Protein AF-A0A9R0IYT3-F1 (afdb_monomer_lite)

Secondary structure (DSSP, 8-state):
-HHHH-TTSHHHHHHHHHHHHHHHHHHHHHHHTTT----------------TTTSHHHHHHHHHSTTGGG--HHHHHHHHHHHHHHHHHHHHHHHHHHHHHHS---

Foldseek 3Di:
DLVVVDDPAPLSVLVVVVVVVVVVVVVCVVVPVPDDDDDDDDDDDDDDDDDPDPCPVLVVLLVVRRNSVPDDSVSSVVSSVVVVVVVVVVVVVVVVVVVVVPPDDD

Structure (mmCIF, N/CA/C/O backbone):
data_AF-A0A9R0IYT3-F1
#
_entry.id   AF-A0A9R0IYT3-F1
#
loop_
_atom_site.group_PDB
_atom_site.id
_atom_site.type_symbol
_atom_site.label_atom_id
_atom_site.label_alt_id
_atom_site.label_comp_id
_atom_site.label_asym_id
_atom_site.label_entity_id
_atom_site.label_seq_id
_atom_site.pdbx_PDB_ins_code
_atom_site.Cartn_x
_atom_site.Cartn_y
_atom_site.Cartn_z
_atom_site.occupancy
_atom_site.B_iso_or_equiv
_atom_site.auth_seq_id
_atom_site.auth_comp_id
_atom_site.auth_asym_id
_atom_site.auth_atom_id
_atom_site.pdbx_PDB_model_num
ATOM 1 N N . MET A 1 1 ? -7.629 -3.297 5.229 1.00 92.50 1 MET A N 1
ATOM 2 C CA . MET A 1 1 ? -7.114 -2.543 4.064 1.00 92.50 1 MET A CA 1
ATOM 3 C C . MET A 1 1 ? -6.837 -3.446 2.861 1.00 92.50 1 MET A C 1
ATOM 5 O O . MET A 1 1 ? -7.687 -3.488 1.990 1.00 92.50 1 MET A O 1
ATOM 9 N N . ALA A 1 2 ? -5.741 -4.220 2.820 1.00 93.81 2 ALA A N 1
ATOM 10 C CA . ALA A 1 2 ? -5.391 -5.062 1.658 1.00 93.81 2 ALA A CA 1
ATOM 11 C C . ALA A 1 2 ? -6.521 -6.022 1.223 1.00 93.81 2 ALA A C 1
ATOM 13 O O . ALA A 1 2 ? -6.947 -5.997 0.074 1.00 93.81 2 ALA A O 1
ATOM 14 N N . ALA A 1 3 ? -7.096 -6.786 2.161 1.00 93.69 3 ALA A N 1
ATOM 15 C CA . ALA A 1 3 ? -8.220 -7.682 1.860 1.00 93.69 3 ALA A CA 1
ATOM 16 C C . ALA A 1 3 ? -9.432 -6.958 1.234 1.00 93.69 3 ALA A C 1
ATOM 18 O O . ALA A 1 3 ? -10.024 -7.480 0.299 1.00 93.69 3 ALA A O 1
ATOM 19 N N . ALA A 1 4 ? -9.751 -5.743 1.698 1.00 94.38 4 ALA A N 1
ATOM 20 C CA . ALA A 1 4 ? -10.882 -4.951 1.204 1.00 94.38 4 ALA A CA 1
ATOM 21 C C . ALA A 1 4 ? -10.640 -4.358 -0.196 1.00 94.38 4 ALA A C 1
ATOM 23 O O . ALA A 1 4 ? -11.570 -4.190 -0.970 1.00 94.38 4 ALA A O 1
ATOM 24 N N . VAL A 1 5 ? -9.383 -4.058 -0.533 1.00 92.44 5 VAL A N 1
ATOM 25 C CA . VAL A 1 5 ? -8.982 -3.549 -1.857 1.00 92.44 5 VAL A CA 1
ATOM 26 C C . VAL A 1 5 ? -8.979 -4.660 -2.919 1.00 92.44 5 VAL A C 1
ATOM 28 O O . VAL A 1 5 ? -9.050 -4.392 -4.118 1.00 92.44 5 VAL A O 1
ATOM 31 N N . GLY A 1 6 ? -8.919 -5.919 -2.484 1.00 87.94 6 GLY A N 1
ATOM 32 C CA . GLY A 1 6 ? -9.012 -7.080 -3.357 1.00 87.94 6 GLY A CA 1
ATOM 33 C C . GLY A 1 6 ? -7.717 -7.401 -4.116 1.00 87.94 6 GLY A C 1
ATOM 34 O O . GLY A 1 6 ? -6.683 -6.746 -3.937 1.00 87.94 6 GLY A O 1
ATOM 35 N N . PRO A 1 7 ? -7.745 -8.450 -4.959 1.00 87.75 7 PRO A N 1
ATOM 36 C CA . PRO A 1 7 ? -6.553 -9.016 -5.587 1.00 87.75 7 PRO A CA 1
ATOM 37 C C . PRO A 1 7 ? -6.033 -8.198 -6.771 1.00 87.75 7 PRO A C 1
ATOM 39 O O . PRO A 1 7 ? -4.959 -8.511 -7.274 1.00 87.75 7 PRO A O 1
ATOM 42 N N . ARG A 1 8 ? -6.759 -7.172 -7.234 1.00 92.38 8 ARG A N 1
ATOM 43 C CA . ARG A 1 8 ? -6.370 -6.372 -8.409 1.00 92.38 8 ARG A CA 1
ATOM 44 C C . ARG A 1 8 ? -5.124 -5.522 -8.160 1.00 92.38 8 ARG A C 1
ATOM 46 O O . ARG A 1 8 ? -4.371 -5.290 -9.096 1.00 92.38 8 ARG A O 1
ATOM 53 N N . ARG A 1 9 ? -4.873 -5.124 -6.910 1.00 95.88 9 ARG A N 1
ATOM 54 C CA . ARG A 1 9 ? -3.690 -4.338 -6.529 1.00 95.88 9 ARG A CA 1
ATOM 55 C C . ARG A 1 9 ? -2.505 -5.235 -6.207 1.00 95.88 9 ARG A C 1
ATOM 57 O O . ARG A 1 9 ? -2.613 -6.147 -5.380 1.00 95.88 9 ARG A O 1
ATOM 64 N N . ALA A 1 10 ? -1.370 -4.966 -6.839 1.00 96.00 10 ALA A N 1
ATOM 65 C CA . ALA A 1 10 ? -0.139 -5.715 -6.630 1.00 96.00 10 ALA A CA 1
ATOM 66 C C . ALA A 1 10 ? 0.354 -5.586 -5.183 1.00 96.00 10 ALA A C 1
ATOM 68 O O . ALA A 1 10 ? 0.653 -6.608 -4.555 1.00 96.00 10 ALA A O 1
ATOM 69 N N . TRP A 1 11 ? 0.310 -4.377 -4.609 1.00 97.12 11 TRP A N 1
ATOM 70 C CA . TRP A 1 11 ? 0.696 -4.168 -3.212 1.00 97.12 11 TRP A CA 1
ATOM 71 C C . TRP A 1 11 ? -0.211 -4.939 -2.245 1.00 97.12 11 TRP A C 1
ATOM 73 O O . TRP A 1 11 ? 0.254 -5.501 -1.251 1.00 97.12 11 TRP A O 1
ATOM 83 N N . SER A 1 12 ? -1.507 -5.050 -2.559 1.00 97.12 12 SER A N 1
ATOM 84 C CA . SER A 1 12 ? -2.463 -5.811 -1.748 1.00 97.12 12 SER A CA 1
ATOM 85 C C . SER A 1 12 ? -2.109 -7.299 -1.734 1.00 97.12 12 SER A C 1
ATOM 87 O O . SER A 1 12 ? -2.022 -7.918 -0.666 1.00 97.12 12 SER A O 1
ATOM 89 N N . ARG A 1 13 ? -1.818 -7.873 -2.911 1.00 95.75 13 ARG A N 1
ATOM 90 C CA . ARG A 1 13 ? -1.363 -9.266 -3.031 1.00 95.75 13 ARG A CA 1
ATOM 91 C C . ARG A 1 13 ? -0.073 -9.499 -2.252 1.00 95.75 13 ARG A C 1
ATOM 93 O O . ARG A 1 13 ? 0.018 -10.509 -1.553 1.00 95.75 13 ARG A O 1
ATOM 100 N N . ALA A 1 14 ? 0.886 -8.576 -2.330 1.00 95.94 14 ALA A N 1
ATOM 101 C CA . ALA A 1 14 ? 2.149 -8.666 -1.603 1.00 95.94 14 ALA A CA 1
ATOM 102 C C . ALA A 1 14 ? 1.929 -8.692 -0.079 1.00 95.94 14 ALA A C 1
ATOM 104 O O . ALA A 1 14 ? 2.428 -9.593 0.602 1.00 95.94 14 ALA A O 1
ATOM 105 N N . VAL A 1 15 ? 1.102 -7.784 0.457 1.00 94.88 15 VAL A N 1
ATOM 106 C CA . VAL A 1 15 ? 0.734 -7.758 1.886 1.00 94.88 15 VAL A CA 1
ATOM 107 C C . VAL A 1 15 ? 0.061 -9.063 2.312 1.00 94.88 15 VAL A C 1
ATOM 109 O O . VAL A 1 15 ? 0.462 -9.680 3.302 1.00 94.88 15 VAL A O 1
ATOM 112 N N . LEU A 1 16 ? -0.944 -9.525 1.562 1.00 95.00 16 LEU A N 1
ATOM 113 C CA . LEU A 1 16 ? -1.664 -10.761 1.881 1.00 95.00 16 LEU A CA 1
ATOM 114 C C . LEU A 1 16 ? -0.760 -11.994 1.783 1.00 95.00 16 LEU A C 1
ATOM 116 O O . LEU A 1 16 ? -0.858 -12.894 2.617 1.00 95.00 16 LEU A O 1
ATOM 120 N N . SER A 1 17 ? 0.143 -12.033 0.801 1.00 91.81 17 SER A N 1
ATOM 121 C CA . SER A 1 17 ? 1.146 -13.089 0.668 1.00 91.81 17 SER A CA 1
ATOM 122 C C . SER A 1 17 ? 2.051 -13.138 1.894 1.00 91.81 17 SER A C 1
ATOM 124 O O . SER A 1 17 ? 2.177 -14.196 2.510 1.00 91.81 17 SER A O 1
ATOM 126 N N . LYS A 1 18 ? 2.578 -11.987 2.335 1.00 90.38 18 LYS A N 1
ATOM 127 C CA . LYS A 1 18 ? 3.396 -11.887 3.550 1.00 90.38 18 LYS A CA 1
ATOM 128 C C . LYS A 1 18 ? 2.642 -12.402 4.776 1.00 90.38 18 LYS A C 1
ATOM 130 O O . LYS A 1 18 ? 3.170 -13.239 5.498 1.00 90.38 18 LYS A O 1
ATOM 135 N N . ILE A 1 19 ? 1.384 -11.997 4.971 1.00 90.25 19 ILE A N 1
ATOM 136 C CA . ILE A 1 19 ? 0.554 -12.474 6.092 1.00 90.25 19 ILE A CA 1
ATOM 137 C C . ILE A 1 19 ? 0.346 -13.994 6.027 1.00 90.25 19 ILE A C 1
ATOM 139 O O . ILE A 1 19 ? 0.485 -14.674 7.046 1.00 90.25 19 ILE A O 1
ATOM 143 N N . ARG A 1 20 ? 0.029 -14.546 4.848 1.00 90.25 20 ARG A N 1
ATOM 144 C CA . ARG A 1 20 ? -0.155 -15.995 4.656 1.00 90.25 20 ARG A CA 1
ATOM 145 C C . ARG A 1 20 ? 1.132 -16.771 4.918 1.00 90.25 20 ARG A C 1
ATOM 147 O O . ARG A 1 20 ? 1.094 -17.772 5.627 1.00 90.25 20 ARG A O 1
ATOM 154 N N . LEU A 1 21 ? 2.264 -16.297 4.403 1.00 85.69 21 LEU A N 1
ATOM 155 C CA . LEU A 1 21 ? 3.576 -16.901 4.631 1.00 85.69 21 LEU A CA 1
ATOM 156 C C . LEU A 1 21 ? 3.966 -16.842 6.109 1.00 85.69 21 LEU A C 1
ATOM 158 O O . LEU A 1 21 ? 4.398 -17.849 6.659 1.00 85.69 21 LEU A O 1
ATOM 162 N N . SER A 1 22 ? 3.743 -15.716 6.788 1.00 82.19 22 SER A N 1
ATOM 163 C CA . SER A 1 22 ? 3.976 -15.600 8.230 1.00 82.19 22 SER A CA 1
ATOM 164 C C . SER A 1 22 ? 3.081 -16.541 9.039 1.00 82.19 22 SER A C 1
ATOM 166 O O . SER A 1 22 ? 3.545 -17.139 10.004 1.00 82.19 22 SER A O 1
ATOM 168 N N . ARG A 1 23 ? 1.812 -16.728 8.647 1.00 78.69 23 ARG A N 1
ATOM 169 C CA . ARG A 1 23 ? 0.911 -17.708 9.281 1.00 78.69 23 ARG A CA 1
ATOM 170 C C . ARG A 1 23 ? 1.383 -19.145 9.059 1.00 78.69 23 ARG A C 1
ATOM 172 O O . ARG A 1 23 ? 1.416 -19.909 10.016 1.00 78.69 23 ARG A O 1
ATOM 179 N N . ARG A 1 24 ? 1.798 -19.493 7.836 1.00 75.69 24 ARG A N 1
ATOM 180 C CA . ARG A 1 24 ? 2.365 -20.815 7.522 1.00 75.69 24 ARG A CA 1
ATOM 181 C C . ARG A 1 24 ? 3.642 -21.077 8.310 1.00 75.69 24 ARG A C 1
ATOM 183 O O . ARG A 1 24 ? 3.745 -22.127 8.921 1.00 75.69 24 ARG A O 1
ATOM 190 N N . ARG A 1 25 ? 4.555 -20.103 8.390 1.00 65.81 25 ARG A N 1
ATOM 191 C CA . ARG A 1 25 ? 5.758 -20.205 9.228 1.00 65.81 25 ARG A CA 1
ATOM 192 C C . ARG A 1 25 ? 5.413 -20.380 10.704 1.00 65.81 25 ARG A C 1
ATOM 194 O O . ARG A 1 25 ? 6.025 -21.208 11.345 1.00 65.81 25 ARG A O 1
ATOM 201 N N . ARG A 1 26 ? 4.391 -19.709 11.246 1.00 59.50 26 ARG A N 1
ATOM 202 C CA . ARG A 1 26 ? 3.925 -19.984 12.623 1.00 59.50 26 ARG A CA 1
ATOM 203 C C . ARG A 1 26 ? 3.344 -21.394 12.797 1.00 59.50 26 ARG A C 1
ATOM 205 O O . ARG A 1 26 ? 3.526 -21.989 13.852 1.00 59.50 26 ARG A O 1
ATOM 212 N N . GLY A 1 27 ? 2.681 -21.935 11.774 1.00 56.88 27 GLY A N 1
ATOM 213 C CA . GLY A 1 27 ? 2.233 -23.333 11.755 1.00 56.88 27 GLY A CA 1
ATOM 214 C C . GLY A 1 27 ? 3.385 -24.339 11.651 1.00 56.88 27 GLY A C 1
ATOM 215 O O . GLY A 1 27 ? 3.314 -25.406 12.250 1.00 56.88 27 GLY A O 1
ATOM 216 N N . LEU A 1 28 ? 4.460 -23.977 10.945 1.00 54.88 28 LEU A N 1
ATOM 217 C CA . LEU A 1 28 ? 5.668 -24.786 10.784 1.00 54.88 28 LEU A CA 1
ATOM 218 C C . LEU A 1 28 ? 6.615 -24.686 11.987 1.00 54.88 28 LEU A C 1
ATOM 220 O O . LEU A 1 28 ? 7.161 -25.702 12.377 1.00 54.88 28 LEU A O 1
ATOM 224 N N . VAL A 1 29 ? 6.718 -23.544 12.677 1.00 52.09 29 VAL A N 1
ATOM 225 C CA . VAL A 1 29 ? 7.509 -23.400 13.920 1.00 52.09 29 VAL A CA 1
ATOM 226 C C . VAL A 1 29 ? 6.973 -24.305 15.040 1.00 52.09 29 VAL A C 1
ATOM 228 O O . VAL A 1 29 ? 7.754 -24.790 15.849 1.00 52.09 29 VAL A O 1
ATOM 231 N N . ARG A 1 30 ? 5.671 -24.642 15.047 1.00 47.69 30 ARG A N 1
ATOM 232 C CA . ARG A 1 30 ? 5.123 -25.694 15.932 1.00 47.69 30 ARG A CA 1
ATOM 233 C C . ARG A 1 30 ? 5.597 -27.117 15.582 1.00 47.69 30 ARG A C 1
ATOM 235 O O . ARG A 1 30 ? 5.432 -28.010 16.402 1.00 47.69 30 ARG A O 1
ATOM 242 N N . ARG A 1 31 ? 6.170 -27.340 14.395 1.00 45.25 31 ARG A N 1
ATOM 243 C CA . ARG A 1 31 ? 6.655 -28.642 13.892 1.00 45.25 31 ARG A CA 1
ATOM 244 C C . ARG A 1 31 ? 8.174 -28.681 13.640 1.00 45.25 31 ARG A C 1
ATOM 246 O O . ARG A 1 31 ? 8.737 -29.760 13.528 1.00 45.25 31 ARG A O 1
ATOM 253 N N . GLU A 1 32 ? 8.837 -27.527 13.566 1.00 45.97 32 GLU A N 1
ATOM 254 C CA . GLU A 1 32 ? 10.231 -27.366 13.117 1.00 45.97 32 GLU A CA 1
ATOM 255 C C . GLU A 1 32 ? 11.256 -27.189 14.249 1.00 45.97 32 GLU A C 1
ATOM 257 O O . GLU A 1 32 ? 12.445 -27.093 13.952 1.00 45.97 32 GLU A O 1
ATOM 262 N N . ILE A 1 33 ? 10.857 -27.231 15.531 1.00 50.38 33 ILE A N 1
ATOM 263 C CA . ILE A 1 33 ? 11.827 -27.297 16.650 1.00 50.38 33 ILE A CA 1
ATOM 264 C C . ILE A 1 33 ? 12.714 -28.562 16.555 1.00 50.38 33 ILE A C 1
ATOM 266 O O . ILE A 1 33 ? 13.775 -28.617 17.165 1.00 50.38 33 ILE A O 1
ATOM 270 N N . VAL A 1 34 ? 12.351 -29.550 15.726 1.00 51.19 34 VAL A N 1
ATOM 271 C CA . VAL A 1 34 ? 13.058 -30.836 15.647 1.00 51.19 34 VAL A CA 1
ATOM 272 C C . VAL A 1 34 ? 14.111 -30.940 14.519 1.00 51.19 34 VAL A C 1
ATOM 274 O O . VAL A 1 34 ? 14.964 -31.811 14.634 1.00 51.19 34 VAL A O 1
ATOM 277 N N . ILE A 1 35 ? 14.134 -30.124 13.438 1.00 52.03 35 ILE A N 1
ATOM 278 C CA . ILE A 1 35 ? 14.884 -30.556 12.215 1.00 52.03 35 ILE A CA 1
ATOM 279 C C . ILE A 1 35 ? 15.886 -29.581 11.547 1.00 52.03 35 ILE A C 1
ATOM 281 O O . ILE A 1 35 ? 16.809 -30.071 10.905 1.00 52.03 35 ILE A O 1
ATOM 285 N N . ALA A 1 36 ? 15.835 -28.249 11.664 1.00 44.97 36 ALA A N 1
ATOM 286 C CA . ALA A 1 36 ? 16.610 -27.403 10.725 1.00 44.97 36 ALA A CA 1
ATOM 287 C C . ALA A 1 36 ? 17.609 -26.418 11.358 1.00 44.97 36 ALA A C 1
ATOM 289 O O . ALA A 1 36 ? 17.625 -25.230 11.038 1.00 44.97 36 ALA A O 1
ATOM 290 N N . SER A 1 37 ? 18.532 -26.927 12.180 1.00 46.75 37 SER A N 1
ATOM 291 C CA . SER A 1 37 ? 19.895 -26.380 12.128 1.00 46.75 37 SER A CA 1
ATOM 292 C C . SER A 1 37 ? 20.531 -26.861 10.816 1.00 46.75 37 SER A C 1
ATOM 294 O O . SER A 1 37 ? 20.320 -28.005 10.426 1.00 46.75 37 SER A O 1
ATOM 296 N N . ARG A 1 38 ? 21.324 -26.010 10.154 1.00 51.12 38 ARG A N 1
ATOM 297 C CA . ARG A 1 38 ? 22.018 -26.230 8.861 1.00 51.12 38 ARG A CA 1
ATOM 298 C C . ARG A 1 38 ? 21.222 -25.807 7.620 1.00 51.12 38 ARG A C 1
ATOM 300 O O . ARG A 1 38 ? 20.534 -26.602 6.992 1.00 51.12 38 ARG A O 1
ATOM 307 N N . ARG A 1 39 ? 21.453 -24.557 7.200 1.00 43.00 39 ARG A N 1
ATOM 308 C CA . ARG A 1 39 ? 22.038 -24.198 5.884 1.00 43.00 39 ARG A CA 1
ATOM 309 C C . ARG A 1 39 ? 22.172 -22.671 5.776 1.00 43.00 39 ARG A C 1
ATOM 311 O O . ARG A 1 39 ? 21.283 -21.968 5.309 1.00 43.00 39 ARG A O 1
ATOM 318 N N . LYS A 1 40 ? 23.326 -22.165 6.227 1.00 43.78 40 LYS A N 1
ATOM 319 C CA . LYS A 1 40 ? 23.957 -20.958 5.666 1.00 43.78 40 LYS A CA 1
ATOM 320 C C . LYS A 1 40 ? 24.358 -21.284 4.225 1.00 43.78 40 LYS A C 1
ATOM 322 O O . LYS A 1 40 ? 24.905 -22.357 4.040 1.00 43.78 40 LYS A O 1
ATOM 327 N N . HIS A 1 41 ? 24.108 -20.380 3.275 1.00 39.09 41 HIS A N 1
ATOM 328 C CA . HIS A 1 41 ? 24.953 -20.021 2.114 1.00 39.09 41 HIS A CA 1
ATOM 329 C C . HIS A 1 41 ? 24.224 -18.885 1.358 1.00 39.09 41 HIS A C 1
ATOM 331 O O . HIS A 1 41 ? 23.071 -19.024 0.974 1.00 39.09 41 HIS A O 1
ATOM 337 N N . HIS A 1 42 ? 24.723 -17.648 1.441 1.00 38.22 42 HIS A N 1
ATOM 338 C CA . HIS A 1 42 ? 25.552 -16.985 0.418 1.00 38.22 42 HIS A CA 1
ATOM 339 C C . HIS A 1 42 ? 24.790 -16.616 -0.868 1.00 38.22 42 HIS A C 1
ATOM 341 O O . HIS A 1 42 ? 24.694 -17.411 -1.795 1.00 38.22 42 HIS A O 1
ATOM 347 N N . ARG A 1 43 ? 24.352 -15.354 -0.961 1.00 40.38 43 ARG A N 1
ATOM 348 C CA . ARG A 1 43 ? 24.318 -14.609 -2.229 1.00 40.38 43 ARG A CA 1
ATOM 349 C C . ARG A 1 43 ? 24.872 -13.208 -1.978 1.00 40.38 43 ARG A C 1
ATOM 351 O O . ARG A 1 43 ? 24.400 -12.512 -1.084 1.00 40.38 43 ARG A O 1
ATOM 358 N N . GLY A 1 44 ? 25.948 -12.895 -2.697 1.00 36.19 44 GLY A N 1
ATOM 359 C CA . GLY A 1 44 ? 26.784 -11.710 -2.527 1.00 36.19 44 GLY A CA 1
ATOM 360 C C . GLY A 1 44 ? 26.129 -10.391 -2.960 1.00 36.19 44 GLY A C 1
ATOM 361 O O . GLY A 1 44 ? 24.984 -10.378 -3.416 1.00 36.19 44 GLY A O 1
ATOM 362 N N . PRO A 1 45 ? 26.856 -9.272 -2.807 1.00 45.94 45 PRO A N 1
ATOM 363 C CA . PRO A 1 45 ? 26.339 -7.938 -3.066 1.00 45.94 45 PRO A CA 1
ATOM 364 C C . PRO A 1 45 ? 26.341 -7.658 -4.572 1.00 45.94 45 PRO A C 1
ATOM 366 O O . PRO A 1 45 ? 27.395 -7.634 -5.207 1.00 45.94 45 PRO A O 1
ATOM 369 N N . ALA A 1 46 ? 25.170 -7.405 -5.154 1.00 49.16 46 ALA A N 1
ATOM 370 C CA . ALA A 1 46 ? 25.095 -6.850 -6.499 1.00 49.16 46 ALA A CA 1
ATOM 371 C C . ALA A 1 46 ? 25.477 -5.362 -6.441 1.00 49.16 46 ALA A C 1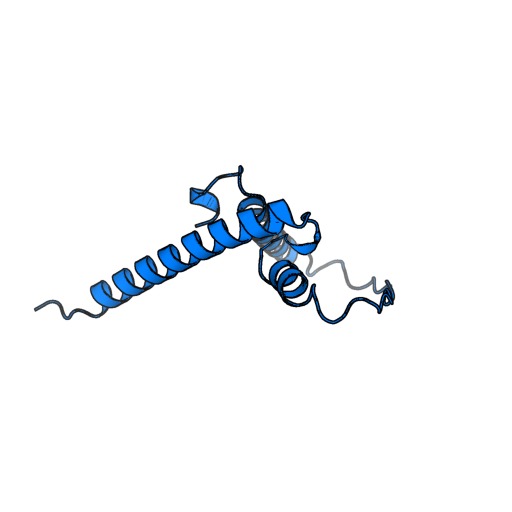
ATOM 373 O O . ALA A 1 46 ? 24.699 -4.517 -5.995 1.00 49.16 46 ALA A O 1
ATOM 374 N N . ARG A 1 47 ? 26.713 -5.063 -6.856 1.00 49.75 47 ARG A N 1
ATOM 375 C CA . ARG A 1 47 ? 27.174 -3.715 -7.202 1.00 49.75 47 ARG A CA 1
ATOM 376 C C . ARG A 1 47 ? 26.434 -3.229 -8.451 1.00 49.75 47 ARG A C 1
ATOM 378 O O . ARG A 1 47 ? 26.319 -3.963 -9.424 1.00 49.75 47 ARG A O 1
ATOM 385 N N . GLY A 1 48 ? 26.008 -1.971 -8.423 1.00 44.22 48 GLY A N 1
ATOM 386 C CA . GLY A 1 48 ? 25.425 -1.258 -9.556 1.00 44.22 48 GLY A CA 1
ATOM 387 C C . GLY A 1 48 ? 25.239 0.211 -9.198 1.00 44.22 48 GLY A C 1
ATOM 388 O O . GLY A 1 48 ? 24.134 0.660 -8.913 1.00 44.22 48 GLY A O 1
ATOM 389 N N . GLU A 1 49 ? 26.346 0.945 -9.118 1.00 52.88 49 GLU A N 1
ATOM 390 C CA . GLU A 1 49 ? 26.357 2.393 -8.939 1.00 52.88 49 GLU A CA 1
ATOM 391 C C . GLU A 1 49 ? 26.410 3.057 -10.316 1.00 52.88 49 GLU A C 1
ATOM 393 O O . GLU A 1 49 ? 27.370 2.810 -11.036 1.00 52.88 49 GLU A O 1
ATOM 398 N N . THR A 1 50 ? 25.383 3.845 -10.682 1.00 51.75 50 THR A N 1
ATOM 399 C CA . THR A 1 50 ? 25.440 5.105 -11.477 1.00 51.75 50 THR A CA 1
ATOM 400 C C . THR A 1 50 ? 24.058 5.502 -12.029 1.00 51.75 50 THR A C 1
ATOM 402 O O . THR A 1 50 ? 23.742 5.231 -13.173 1.00 51.75 50 THR A O 1
ATOM 405 N N . THR A 1 51 ? 23.212 6.173 -11.231 1.00 50.06 51 THR A N 1
ATOM 406 C CA . THR A 1 51 ? 22.308 7.277 -11.671 1.00 50.06 51 THR A CA 1
ATOM 407 C C . THR A 1 51 ? 21.758 7.997 -10.425 1.00 50.06 51 THR A C 1
ATOM 409 O O . THR A 1 51 ? 20.551 8.087 -10.177 1.00 50.06 51 THR A O 1
ATOM 412 N N . ARG A 1 52 ? 22.650 8.481 -9.553 1.00 53.62 52 ARG A N 1
ATOM 413 C CA . ARG A 1 52 ? 22.249 9.357 -8.444 1.00 53.62 52 ARG A CA 1
ATOM 414 C C . ARG A 1 52 ? 21.867 10.707 -9.059 1.00 53.62 52 ARG A C 1
ATOM 416 O O . ARG A 1 52 ? 22.704 11.291 -9.731 1.00 53.62 52 ARG A O 1
ATOM 423 N N . ARG A 1 53 ? 20.617 11.147 -8.846 1.00 52.69 53 ARG A N 1
ATOM 424 C CA . ARG A 1 53 ? 20.063 12.527 -8.940 1.00 52.69 53 ARG A CA 1
ATOM 425 C C . ARG A 1 53 ? 18.704 12.691 -9.650 1.00 52.69 53 ARG A C 1
ATOM 427 O O . ARG A 1 53 ? 18.081 13.719 -9.434 1.00 52.69 53 ARG A O 1
ATOM 434 N N . ARG A 1 54 ? 18.157 11.691 -10.363 1.00 53.72 54 ARG A N 1
ATOM 435 C CA . ARG A 1 54 ? 16.737 11.723 -10.832 1.00 53.72 54 ARG A CA 1
ATOM 436 C C . ARG A 1 54 ? 15.839 10.591 -10.318 1.00 53.72 54 ARG A C 1
ATOM 438 O O . ARG A 1 54 ? 14.626 10.746 -10.300 1.00 53.72 54 ARG A O 1
ATOM 445 N N . HIS A 1 55 ? 16.418 9.491 -9.835 1.00 54.69 55 HIS A N 1
ATOM 446 C CA . HIS A 1 55 ? 15.674 8.273 -9.475 1.00 54.69 55 HIS A CA 1
ATOM 447 C C . HIS A 1 55 ? 15.606 7.979 -7.967 1.00 54.69 55 HIS A C 1
ATOM 449 O O . HIS A 1 55 ? 15.124 6.920 -7.573 1.00 54.69 55 HIS A O 1
ATOM 455 N N . GLY A 1 56 ? 16.059 8.905 -7.112 1.00 74.56 56 GLY A N 1
ATOM 456 C CA . GLY A 1 56 ? 16.079 8.696 -5.658 1.00 74.56 56 GLY A CA 1
ATOM 457 C C . GLY A 1 56 ? 14.688 8.411 -5.086 1.00 74.56 56 GLY A C 1
ATOM 458 O O . GLY A 1 56 ? 14.494 7.398 -4.422 1.00 74.56 56 GLY A O 1
ATOM 459 N N . GLY A 1 57 ? 13.700 9.246 -5.425 1.00 86.81 57 GLY A N 1
ATOM 460 C CA . GLY A 1 57 ? 12.330 9.084 -4.927 1.00 86.81 57 GLY A CA 1
ATOM 461 C C . GLY A 1 57 ? 11.694 7.758 -5.344 1.00 86.81 57 GLY A C 1
ATOM 462 O O . GLY A 1 57 ? 11.126 7.058 -4.513 1.00 86.81 57 GLY A O 1
ATOM 463 N N . ALA A 1 58 ? 11.855 7.356 -6.606 1.00 91.12 58 ALA A N 1
ATOM 464 C CA . ALA A 1 58 ? 11.318 6.088 -7.093 1.00 91.12 58 ALA A CA 1
ATOM 465 C C . ALA A 1 58 ? 11.969 4.882 -6.404 1.00 91.12 58 ALA A C 1
ATOM 467 O O . ALA A 1 58 ? 11.276 3.936 -6.041 1.00 91.12 58 ALA A O 1
ATOM 468 N N . GLN A 1 59 ? 13.284 4.920 -6.173 1.00 92.62 59 GLN A N 1
ATOM 469 C CA . GLN A 1 59 ? 13.980 3.842 -5.473 1.00 92.62 59 GLN A CA 1
ATOM 470 C C . GLN A 1 59 ? 13.520 3.705 -4.017 1.00 92.62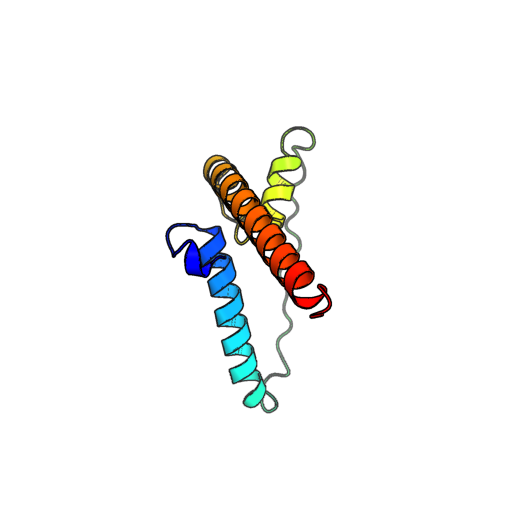 59 GLN A C 1
ATOM 472 O O . GLN A 1 59 ? 13.423 2.588 -3.511 1.00 92.62 59 GLN A O 1
ATOM 477 N N . GLU A 1 60 ? 13.201 4.815 -3.353 1.00 95.19 60 GLU A N 1
ATOM 478 C CA . GLU A 1 60 ? 12.604 4.779 -2.017 1.00 95.19 60 GLU A CA 1
ATOM 479 C C . GLU A 1 60 ? 11.173 4.234 -2.049 1.00 95.19 60 GLU A C 1
ATOM 481 O O . GLU A 1 60 ? 10.828 3.369 -1.243 1.00 95.19 60 GLU A O 1
ATOM 486 N N . LEU A 1 61 ? 10.359 4.622 -3.038 1.00 95.75 61 LEU A N 1
ATOM 487 C CA . LEU A 1 61 ? 9.015 4.062 -3.203 1.00 95.75 61 LEU A CA 1
ATOM 488 C C . LEU A 1 61 ? 9.035 2.541 -3.385 1.00 95.75 61 LEU A C 1
ATOM 490 O O . LEU A 1 61 ? 8.204 1.857 -2.794 1.00 95.75 61 LEU A O 1
ATOM 494 N N . ARG A 1 62 ? 10.011 1.988 -4.116 1.00 95.81 62 ARG A 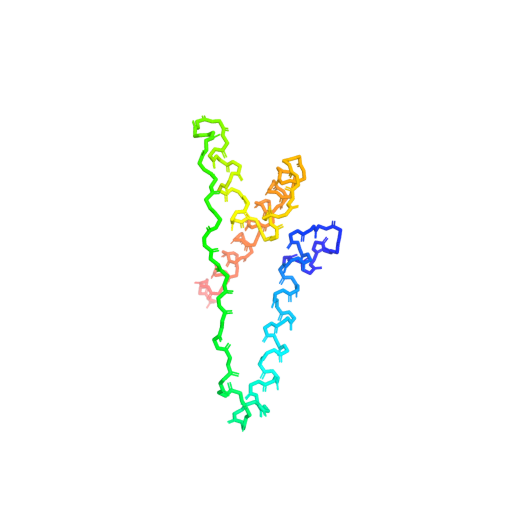N 1
ATOM 495 C CA . ARG A 1 62 ? 10.162 0.528 -4.278 1.00 95.81 62 ARG A CA 1
ATOM 496 C C . ARG A 1 62 ? 10.329 -0.211 -2.952 1.00 95.81 62 ARG A C 1
ATOM 498 O O . ARG A 1 62 ? 9.879 -1.345 -2.844 1.00 95.81 62 ARG A O 1
ATOM 505 N N . LYS A 1 63 ? 10.970 0.420 -1.964 1.00 95.62 63 LYS A N 1
ATOM 506 C CA . LYS A 1 63 ? 11.175 -0.146 -0.620 1.00 95.62 63 LYS A CA 1
ATOM 507 C C . LYS A 1 63 ? 9.942 0.017 0.272 1.00 95.62 63 LYS A C 1
ATOM 509 O O . LYS A 1 63 ? 9.725 -0.787 1.175 1.00 95.62 63 LYS A O 1
ATOM 514 N N . LEU A 1 64 ? 9.167 1.083 0.061 1.00 96.56 64 LEU A N 1
ATOM 515 C CA . LEU A 1 64 ? 8.022 1.441 0.902 1.00 96.56 64 LEU A CA 1
ATOM 516 C C . LEU A 1 64 ? 6.719 0.772 0.451 1.00 96.56 64 LEU A C 1
ATOM 518 O O . LEU A 1 64 ? 5.896 0.394 1.289 1.00 96.56 64 LEU A O 1
ATOM 522 N N . VAL A 1 65 ? 6.513 0.630 -0.860 1.00 97.00 65 VAL A N 1
ATOM 523 C CA . VAL A 1 65 ? 5.333 -0.026 -1.427 1.00 97.00 65 VAL A CA 1
ATOM 524 C C . VAL A 1 65 ? 5.519 -1.540 -1.343 1.00 97.00 65 VAL A C 1
ATOM 526 O O . VAL A 1 65 ? 6.496 -2.061 -1.875 1.00 97.00 65 VAL A O 1
ATOM 529 N N . PRO A 1 66 ? 4.593 -2.287 -0.715 1.00 97.00 66 PRO A N 1
ATOM 530 C CA . PRO A 1 66 ? 4.686 -3.740 -0.653 1.00 97.00 66 PRO A CA 1
ATOM 531 C C . PRO A 1 66 ? 4.817 -4.374 -2.047 1.00 97.00 66 PRO A C 1
ATOM 533 O O . PRO A 1 66 ? 3.927 -4.226 -2.879 1.00 97.00 66 PRO A O 1
ATOM 536 N N . GLY A 1 67 ? 5.904 -5.110 -2.293 1.00 95.75 67 GLY A N 1
ATOM 537 C CA . GLY A 1 67 ? 6.182 -5.720 -3.599 1.00 95.75 67 GLY A CA 1
ATOM 538 C C . GLY A 1 67 ? 6.632 -4.728 -4.678 1.00 95.75 67 GLY A C 1
ATOM 539 O O . GLY A 1 67 ? 6.626 -5.079 -5.857 1.00 95.75 67 GLY A O 1
ATOM 540 N N . GLY A 1 68 ? 6.982 -3.494 -4.302 1.00 96.25 68 GLY A N 1
ATOM 541 C CA . GLY A 1 68 ? 7.438 -2.442 -5.207 1.00 96.25 68 GLY A CA 1
ATOM 542 C C . GLY A 1 68 ? 8.793 -2.730 -5.854 1.00 96.25 68 GLY A C 1
ATOM 543 O O . GLY A 1 68 ? 9.113 -2.158 -6.895 1.00 96.25 68 GLY A O 1
ATOM 544 N N . GLU A 1 69 ? 9.583 -3.649 -5.297 1.00 95.06 69 GLU A N 1
ATOM 545 C CA . GLU A 1 69 ? 10.923 -3.984 -5.779 1.00 95.06 69 GLU A CA 1
ATOM 546 C C . GLU A 1 69 ? 10.919 -4.461 -7.236 1.00 95.06 69 GLU A C 1
ATOM 548 O O . GLU A 1 69 ? 11.848 -4.150 -7.978 1.00 95.06 69 GLU A O 1
ATOM 553 N N . THR A 1 70 ? 9.855 -5.147 -7.667 1.00 92.94 70 THR A N 1
ATOM 554 C CA . THR A 1 70 ? 9.739 -5.731 -9.014 1.00 92.94 70 THR A CA 1
ATOM 555 C C . THR A 1 70 ? 8.794 -4.971 -9.950 1.00 92.94 70 THR A C 1
ATOM 557 O O . THR A 1 70 ? 8.529 -5.452 -11.046 1.00 92.94 70 THR A O 1
ATOM 560 N N . MET A 1 71 ? 8.236 -3.827 -9.538 1.00 94.81 71 MET A N 1
ATOM 561 C CA . MET A 1 71 ? 7.287 -3.060 -10.366 1.00 94.81 71 MET A CA 1
ATOM 562 C C . MET A 1 71 ? 8.012 -2.215 -11.424 1.00 94.81 71 MET A C 1
ATOM 564 O O . MET A 1 71 ? 9.114 -1.731 -11.180 1.00 94.81 71 MET A O 1
ATOM 568 N N . ASP A 1 72 ? 7.428 -1.966 -12.592 1.00 95.56 72 ASP A N 1
ATOM 569 C CA . ASP A 1 72 ? 7.912 -0.874 -13.450 1.00 95.56 72 ASP A CA 1
ATOM 570 C C . ASP A 1 72 ? 7.572 0.501 -12.838 1.00 95.56 72 ASP A C 1
ATOM 572 O O . ASP A 1 72 ? 6.893 0.598 -11.816 1.00 95.56 72 ASP A O 1
ATOM 576 N N . TYR A 1 73 ? 8.098 1.578 -13.424 1.00 94.44 73 TYR A N 1
ATOM 577 C CA . TYR A 1 73 ? 7.936 2.927 -12.878 1.00 94.44 73 TYR A CA 1
ATOM 578 C C . TYR A 1 73 ? 6.471 3.396 -12.844 1.00 94.44 73 TYR A C 1
ATOM 580 O O . TYR A 1 73 ? 6.055 3.978 -11.845 1.00 94.44 73 TYR A O 1
ATOM 588 N N . GLN A 1 74 ? 5.683 3.128 -13.891 1.00 95.44 74 GLN A N 1
ATOM 589 C CA . GLN A 1 74 ? 4.289 3.581 -13.979 1.00 95.44 74 GLN A CA 1
ATOM 590 C C . GLN A 1 74 ? 3.415 2.848 -12.960 1.00 95.44 74 GLN A C 1
ATOM 592 O O . GLN A 1 74 ? 2.760 3.483 -12.134 1.00 95.44 74 GLN A O 1
ATOM 597 N N . ASN A 1 75 ? 3.502 1.517 -12.935 1.00 95.69 75 ASN A N 1
ATOM 598 C CA . ASN A 1 75 ? 2.794 0.699 -11.958 1.00 95.69 75 ASN A CA 1
ATOM 599 C C . ASN A 1 75 ? 3.213 1.040 -10.524 1.00 95.69 75 ASN A C 1
ATOM 601 O O . ASN A 1 75 ? 2.371 1.056 -9.629 1.00 95.69 75 ASN A O 1
ATOM 605 N N . LEU A 1 76 ? 4.492 1.356 -10.290 1.00 97.50 76 LEU A N 1
ATOM 606 C CA . LEU A 1 76 ? 4.960 1.787 -8.976 1.00 97.50 76 LEU A CA 1
ATOM 607 C C . LEU A 1 76 ? 4.269 3.078 -8.527 1.00 97.50 76 LEU A C 1
ATOM 609 O O . LEU A 1 76 ? 3.849 3.153 -7.373 1.00 97.50 76 LEU A O 1
ATOM 613 N N . LEU A 1 77 ? 4.137 4.080 -9.398 1.00 97.62 77 LEU A N 1
ATOM 614 C CA . LEU A 1 77 ? 3.457 5.331 -9.054 1.00 97.62 77 LEU A CA 1
ATOM 615 C C . LEU A 1 77 ? 1.961 5.110 -8.795 1.00 97.62 77 LEU A C 1
ATOM 617 O O . LEU A 1 77 ? 1.449 5.572 -7.772 1.00 97.62 77 LEU A O 1
ATOM 621 N N . ASP A 1 78 ? 1.285 4.346 -9.652 1.00 97.75 78 ASP A N 1
ATOM 622 C CA . ASP A 1 78 ? -0.144 4.045 -9.511 1.00 97.75 78 ASP A CA 1
ATOM 623 C C . ASP A 1 78 ? -0.445 3.267 -8.223 1.00 97.75 78 ASP A C 1
ATOM 625 O O . ASP A 1 78 ? -1.362 3.598 -7.458 1.00 97.75 78 ASP A O 1
ATOM 629 N N . GLU A 1 79 ? 0.358 2.239 -7.939 1.00 98.19 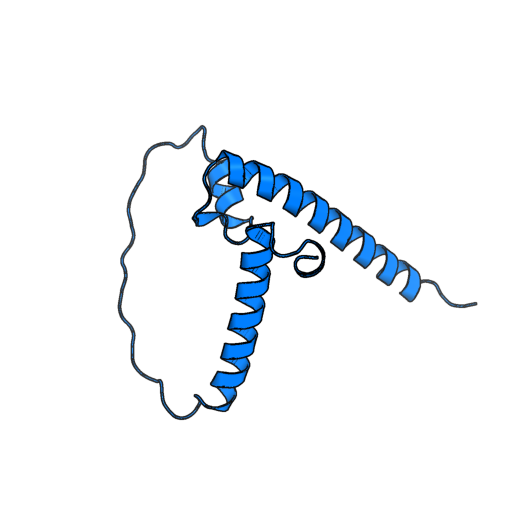79 GLU A N 1
ATOM 630 C CA . GLU A 1 79 ? 0.240 1.447 -6.719 1.00 98.19 79 GLU A CA 1
ATOM 631 C C . GLU A 1 79 ? 0.612 2.282 -5.486 1.00 98.19 79 GLU A C 1
ATOM 633 O O . GLU A 1 79 ? -0.064 2.156 -4.464 1.00 98.19 79 GLU A O 1
ATOM 638 N N . THR A 1 80 ? 1.599 3.185 -5.581 1.00 98.25 80 THR A N 1
ATOM 639 C CA . THR A 1 80 ? 1.946 4.135 -4.507 1.00 98.25 80 THR A CA 1
ATOM 640 C C . THR A 1 80 ? 0.762 5.033 -4.168 1.00 98.25 80 THR A C 1
ATOM 642 O O . THR A 1 80 ? 0.362 5.098 -3.005 1.00 98.25 80 THR A O 1
ATOM 645 N N . ALA A 1 81 ? 0.172 5.708 -5.159 1.00 98.31 81 ALA A N 1
ATOM 646 C CA . ALA A 1 81 ? -0.937 6.634 -4.942 1.00 98.31 81 ALA A CA 1
ATOM 647 C C . ALA A 1 81 ? -2.129 5.928 -4.283 1.00 98.31 81 ALA A C 1
ATOM 649 O O . ALA A 1 81 ? -2.707 6.408 -3.300 1.00 98.31 81 ALA A O 1
ATOM 650 N N . HIS A 1 82 ? -2.459 4.731 -4.774 1.00 98.25 82 HIS A N 1
ATOM 651 C CA . HIS A 1 82 ? -3.522 3.929 -4.190 1.00 98.25 82 HIS A CA 1
ATOM 652 C C . HIS A 1 82 ? -3.179 3.451 -2.773 1.00 98.25 82 HIS A C 1
ATOM 654 O O . HIS A 1 82 ? -4.047 3.438 -1.896 1.00 98.25 82 HIS A O 1
ATOM 660 N N . TYR A 1 83 ? -1.935 3.040 -2.529 1.00 98.19 83 TYR A N 1
ATOM 661 C CA . TYR A 1 83 ? -1.490 2.581 -1.218 1.00 98.19 83 TYR A CA 1
ATOM 662 C C . TYR A 1 83 ? -1.553 3.708 -0.181 1.00 98.19 83 TYR A C 1
ATOM 664 O O . TYR A 1 83 ? -2.131 3.505 0.887 1.00 98.19 83 TYR A O 1
ATOM 672 N N . VAL A 1 84 ? -1.081 4.912 -0.525 1.00 98.31 84 VAL A N 1
ATOM 673 C CA . VAL A 1 84 ? -1.178 6.113 0.322 1.00 98.31 84 VAL A CA 1
ATOM 674 C C . VAL A 1 84 ? -2.632 6.423 0.665 1.00 98.31 84 VAL A C 1
ATOM 676 O O . VAL A 1 84 ? -2.952 6.556 1.845 1.00 98.31 84 VAL A O 1
ATOM 679 N N . LYS A 1 85 ? -3.540 6.448 -0.325 1.00 98.19 85 LYS A N 1
ATOM 680 C CA . LYS A 1 85 ? -4.978 6.671 -0.083 1.00 98.19 85 LYS A CA 1
ATOM 681 C C . LYS A 1 85 ? -5.526 5.695 0.957 1.00 98.19 85 LYS A C 1
ATOM 683 O O . LYS A 1 85 ? -6.221 6.089 1.893 1.00 98.19 85 LYS A O 1
ATOM 688 N N . CYS A 1 86 ? -5.198 4.417 0.807 1.00 97.75 86 CYS A N 1
ATOM 689 C CA . CYS A 1 86 ? -5.653 3.393 1.727 1.00 97.75 86 CYS A CA 1
ATOM 690 C C . CYS A 1 86 ? -5.037 3.542 3.132 1.00 97.75 86 CYS A C 1
ATOM 692 O O . CYS A 1 86 ? -5.765 3.382 4.113 1.00 97.75 86 CYS A O 1
ATOM 694 N N . LEU A 1 87 ? -3.749 3.889 3.246 1.00 97.88 87 LEU A N 1
ATOM 695 C CA . LEU A 1 87 ? -3.092 4.162 4.531 1.00 97.88 87 LEU A CA 1
ATOM 696 C C . LEU A 1 87 ? -3.732 5.356 5.246 1.00 97.88 87 LEU A C 1
ATOM 698 O O . LEU A 1 87 ? -4.013 5.281 6.441 1.00 97.88 87 LEU A O 1
ATOM 702 N N . THR A 1 88 ? -4.039 6.433 4.521 1.00 98.25 88 THR A N 1
ATOM 703 C CA . THR A 1 88 ? -4.759 7.584 5.077 1.00 98.25 88 THR A CA 1
ATOM 704 C C . THR A 1 88 ? -6.113 7.162 5.644 1.00 98.25 88 THR A C 1
ATOM 706 O O . THR A 1 88 ? -6.452 7.533 6.768 1.00 98.25 88 THR A O 1
ATOM 709 N N . THR A 1 89 ? -6.881 6.350 4.910 1.00 97.75 89 THR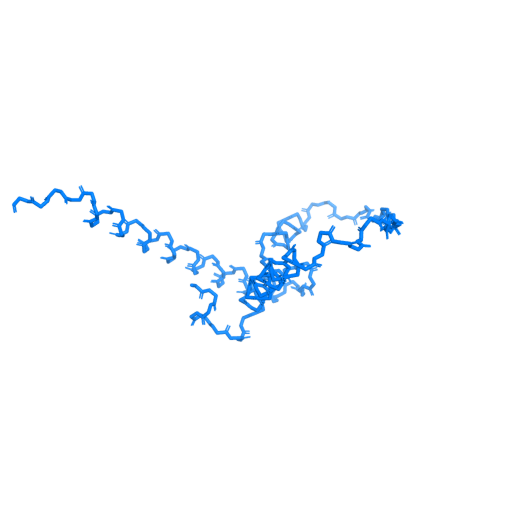 A N 1
ATOM 710 C CA . THR A 1 89 ? -8.151 5.805 5.411 1.00 97.75 89 THR A CA 1
ATOM 711 C C . THR A 1 89 ? -7.944 4.919 6.637 1.00 97.75 89 THR A C 1
ATOM 713 O O . THR A 1 89 ? -8.697 5.040 7.600 1.00 97.75 89 THR A O 1
ATOM 716 N N . GLN A 1 90 ? -6.914 4.067 6.645 1.00 97.06 90 GLN A N 1
ATOM 717 C CA . GLN A 1 90 ? -6.590 3.222 7.795 1.00 97.06 90 GLN A CA 1
ATOM 718 C C . GLN A 1 90 ? -6.342 4.065 9.053 1.00 97.06 90 GLN A C 1
ATOM 720 O O . GLN A 1 90 ? -6.925 3.778 10.096 1.00 97.06 90 GLN A O 1
ATOM 725 N N . VAL A 1 91 ? -5.538 5.127 8.952 1.00 97.94 91 VAL A N 1
ATOM 726 C CA . VAL A 1 91 ? -5.259 6.033 10.076 1.00 97.94 91 VAL A CA 1
ATOM 727 C C . VAL A 1 91 ? -6.525 6.749 10.544 1.00 97.94 91 VAL A C 1
ATOM 729 O O . VAL A 1 91 ? -6.749 6.847 11.748 1.00 97.94 91 VAL A O 1
ATOM 732 N N . LYS A 1 92 ? -7.382 7.216 9.623 1.00 97.94 92 LYS A N 1
ATOM 733 C CA . LYS A 1 92 ? -8.667 7.843 9.979 1.00 97.94 92 LYS A CA 1
ATOM 734 C C . LYS A 1 92 ? -9.549 6.900 10.796 1.00 97.94 92 LYS A C 1
ATOM 736 O O . LYS A 1 92 ? -10.008 7.289 11.861 1.00 97.94 92 LYS A O 1
ATOM 741 N N . VAL A 1 93 ? -9.715 5.657 10.342 1.00 96.81 93 VAL A N 1
ATOM 742 C CA . VAL A 1 93 ? -10.494 4.641 11.070 1.00 96.81 93 VAL A CA 1
ATOM 743 C C . VAL A 1 93 ? -9.896 4.379 12.452 1.00 96.81 93 VAL A C 1
ATOM 745 O O . VAL A 1 93 ? -10.626 4.367 13.436 1.00 96.81 93 VAL A O 1
ATOM 748 N N . MET A 1 94 ? -8.572 4.224 12.550 1.00 97.69 94 MET A N 1
ATOM 749 C CA . MET A 1 94 ? -7.904 4.010 13.839 1.00 97.69 94 MET A CA 1
ATOM 750 C C . MET A 1 94 ? -8.129 5.177 14.808 1.00 97.69 94 MET A C 1
ATOM 752 O O . MET A 1 94 ? -8.410 4.943 15.978 1.00 97.69 94 MET A O 1
ATOM 756 N N . ARG A 1 95 ? -8.070 6.423 14.324 1.00 97.31 95 ARG A N 1
ATOM 757 C CA . ARG A 1 95 ? -8.379 7.610 15.137 1.00 97.31 95 ARG A CA 1
ATOM 758 C C . ARG A 1 95 ? -9.837 7.634 15.589 1.00 97.31 95 ARG A C 1
ATOM 760 O O . ARG A 1 95 ? -10.085 7.923 16.749 1.00 97.31 95 ARG A O 1
ATOM 767 N N . SER A 1 96 ? -10.788 7.295 14.717 1.00 96.69 96 SER A N 1
ATOM 768 C CA . SER A 1 96 ? -12.206 7.208 15.093 1.00 96.69 96 SER A CA 1
ATOM 769 C C . SER A 1 96 ? -12.455 6.168 16.184 1.00 96.69 96 SER A C 1
ATOM 771 O O . SER A 1 96 ? -13.213 6.444 17.106 1.00 96.69 96 SER A O 1
ATOM 773 N N . ILE A 1 97 ? -11.789 5.009 16.113 1.00 96.50 97 ILE A N 1
ATOM 774 C CA . ILE A 1 97 ? -11.869 3.977 17.158 1.00 96.50 97 ILE A CA 1
ATOM 775 C C . ILE A 1 97 ? -11.332 4.521 18.484 1.00 96.50 97 ILE A C 1
ATOM 777 O O . ILE A 1 97 ? -12.008 4.407 19.497 1.00 96.50 97 ILE A O 1
ATOM 781 N N . VAL A 1 98 ? -10.149 5.147 18.476 1.00 96.56 98 VAL A N 1
ATOM 782 C CA . VAL A 1 98 ? -9.567 5.746 19.689 1.00 96.56 98 VAL A CA 1
ATOM 783 C C . VAL A 1 98 ? -10.502 6.800 20.274 1.00 96.56 98 VAL A C 1
ATOM 785 O O . VAL A 1 98 ? -10.812 6.732 21.454 1.00 96.56 98 VAL A O 1
ATOM 788 N N . ASN A 1 99 ? -11.015 7.716 19.453 1.00 94.62 99 ASN A N 1
ATOM 789 C CA . ASN A 1 99 ? -11.933 8.753 19.915 1.00 94.62 99 ASN A CA 1
ATOM 790 C C . ASN A 1 99 ? -13.190 8.148 20.552 1.00 94.62 99 ASN A C 1
ATOM 792 O O . ASN A 1 99 ? -13.573 8.578 21.629 1.00 94.62 99 ASN A O 1
ATOM 796 N N . TYR A 1 100 ? -13.788 7.129 19.930 1.00 94.38 100 TYR A N 1
ATOM 797 C CA . TYR A 1 100 ? -14.965 6.448 20.471 1.00 94.38 100 TYR A CA 1
ATOM 798 C C . TYR A 1 100 ? -14.677 5.711 21.789 1.00 94.38 100 TYR A C 1
ATOM 800 O O . TYR A 1 100 ? -15.498 5.713 22.697 1.00 94.38 100 TYR A O 1
ATOM 808 N N . CYS A 1 101 ? -13.509 5.081 21.917 1.00 92.88 101 CYS A N 1
ATOM 809 C CA . CYS A 1 101 ? -13.129 4.379 23.144 1.00 92.88 101 CYS A CA 1
ATOM 810 C C . CYS A 1 101 ? -12.653 5.322 24.261 1.00 92.88 101 CYS A C 1
ATOM 812 O O . CYS A 1 101 ? -12.643 4.925 25.422 1.00 92.88 101 CYS A O 1
ATOM 814 N N . SER A 1 102 ? -12.214 6.535 23.922 1.00 89.75 102 SER A N 1
ATOM 815 C CA . SER A 1 102 ? -11.724 7.538 24.874 1.00 89.75 102 SER A CA 1
ATOM 816 C C . SER A 1 102 ? -12.780 8.564 25.282 1.00 89.75 102 SER A C 1
ATOM 818 O O . SER A 1 102 ? -12.522 9.340 26.199 1.00 89.75 102 SER A O 1
ATOM 820 N N . THR A 1 103 ? -13.953 8.593 24.644 1.00 79.81 103 THR A N 1
ATOM 821 C CA . THR A 1 103 ? -15.078 9.394 25.138 1.00 79.81 103 THR A CA 1
ATOM 822 C C . THR A 1 103 ? -15.620 8.767 26.425 1.00 79.81 103 THR A C 1
ATOM 824 O O . THR A 1 103 ? -16.065 7.618 26.371 1.00 79.81 103 THR A O 1
ATOM 827 N N . PRO A 1 104 ? -15.596 9.475 27.571 1.00 64.06 104 PRO A N 1
ATOM 828 C CA . PRO A 1 104 ? -16.238 8.988 28.781 1.00 64.06 104 PRO A CA 1
ATOM 829 C C . PRO A 1 104 ? -17.740 8.869 28.519 1.00 64.06 104 PRO A C 1
ATOM 831 O O . P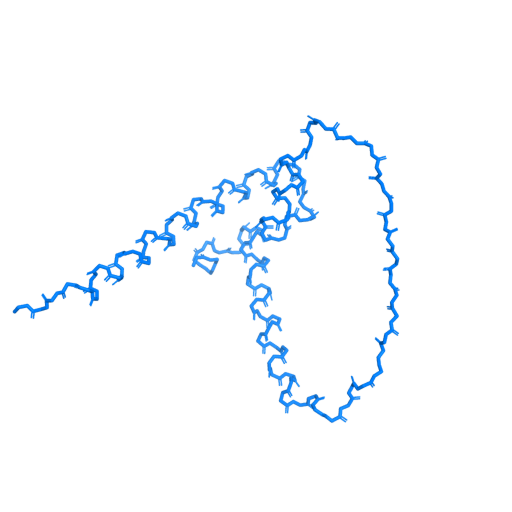RO A 1 104 ? -18.376 9.811 28.045 1.00 64.06 104 PRO A O 1
ATOM 834 N N . VAL A 1 105 ? -18.285 7.684 28.777 1.00 64.06 105 VAL A N 1
ATOM 835 C CA . VAL A 1 105 ? -19.729 7.464 28.799 1.00 64.06 105 VAL A CA 1
ATOM 836 C C . VAL A 1 105 ? -20.227 8.122 30.086 1.00 64.06 105 VAL A C 1
ATOM 838 O O . VAL A 1 105 ? -19.939 7.614 31.168 1.00 64.06 105 VAL A O 1
ATOM 841 N N . ASN A 1 106 ? -20.866 9.287 29.959 1.00 47.69 106 ASN A N 1
ATOM 842 C CA . ASN A 1 106 ? -21.665 9.887 31.033 1.00 47.69 106 ASN A CA 1
ATOM 843 C C . ASN A 1 106 ? -23.008 9.167 31.134 1.00 47.69 106 ASN A C 1
ATOM 845 O O . ASN A 1 106 ? -23.584 8.877 30.058 1.00 47.69 106 ASN A O 1
#

Radius of gyration: 19.75 Å; chains: 1; bounding box: 49×43×45 Å

Sequence (106 aa):
MAAAVGPRRAWSRAVLSKIRLSRRRRGLVRREIVIASRRKHHRGPARGETTRRRHGGAQELRKLVPGGETMDYQNLLDETAHYVKCLTTQVKVMRSIVNYCSTPVN

pLDDT: mean 79.8, std 21.31, range [36.19, 98.31]